Protein AF-A0A2N2FRS6-F1 (afdb_monomer_lite)

Radius of gyration: 24.65 Å; chains: 1; bounding box: 41×64×43 Å

Sequence (75 aa):
MPKKTLLIIAVLFCFVSVSIAADLAPVKLPAPDMKGGKPLMQCLNDRKSDRSFSTRKLPVQILSNLLWAACGINR

Secondary structure (DSSP, 8-state):
-HHHHHHHHHHHHHHHHHTTPPP----PPPPP--S----HHHHHHH--------SSPPPHHHHHHHHHHHH----

Structure (mmCIF, N/CA/C/O backbone):
data_AF-A0A2N2FRS6-F1
#
_entry.id   AF-A0A2N2FRS6-F1
#
loop_
_atom_site.group_PDB
_atom_site.id
_atom_site.type_symbol
_atom_site.label_atom_id
_atom_site.label_alt_id
_atom_site.label_comp_id
_atom_site.label_asym_id
_atom_site.label_ent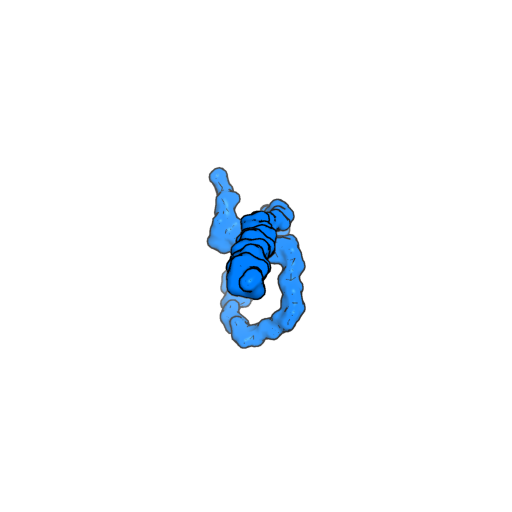ity_id
_atom_site.label_seq_id
_atom_site.pdbx_PDB_ins_code
_atom_site.Cartn_x
_atom_site.Cartn_y
_atom_site.Cartn_z
_atom_site.occupancy
_atom_site.B_iso_or_equiv
_atom_site.auth_seq_id
_atom_site.auth_comp_id
_atom_site.auth_asym_id
_atom_site.auth_atom_id
_atom_site.pdbx_PDB_model_num
ATOM 1 N N . MET A 1 1 ? -22.377 -53.223 -26.858 1.00 55.22 1 MET A N 1
ATOM 2 C CA . MET A 1 1 ? -22.115 -51.887 -27.441 1.00 55.22 1 MET A CA 1
ATOM 3 C C . MET A 1 1 ? -22.029 -50.716 -26.440 1.00 55.22 1 MET A C 1
ATOM 5 O O . MET A 1 1 ? -21.173 -49.879 -26.688 1.00 55.22 1 MET A O 1
ATOM 9 N N . PRO A 1 2 ? -22.759 -50.637 -25.301 1.00 67.69 2 PRO A N 1
ATOM 10 C CA . PRO A 1 2 ? -22.780 -49.410 -24.475 1.00 67.69 2 PRO A CA 1
ATOM 11 C C . PRO A 1 2 ? -21.491 -49.136 -23.679 1.00 67.69 2 PRO A C 1
ATOM 13 O O . PRO A 1 2 ? -21.184 -47.987 -23.383 1.00 67.69 2 PRO A O 1
ATOM 16 N N . LYS A 1 3 ? -20.692 -50.171 -23.371 1.00 67.06 3 LYS A N 1
ATOM 17 C CA . LYS A 1 3 ? -19.433 -50.023 -22.612 1.00 67.06 3 LYS A CA 1
ATOM 18 C C . LYS A 1 3 ? -18.375 -49.202 -23.361 1.00 67.06 3 LYS A C 1
ATOM 20 O O . LYS A 1 3 ? -17.655 -48.434 -22.740 1.00 67.06 3 LYS A O 1
ATOM 25 N N . LYS A 1 4 ? -18.298 -49.347 -24.692 1.00 74.00 4 LYS A N 1
ATOM 26 C CA . LYS A 1 4 ? -17.356 -48.587 -25.533 1.00 74.00 4 LYS A CA 1
ATOM 27 C C . LYS A 1 4 ? -17.777 -47.120 -25.630 1.00 74.00 4 LYS A C 1
ATOM 29 O O . LYS A 1 4 ? -16.937 -46.243 -25.496 1.00 74.00 4 LYS A O 1
ATOM 34 N N . THR A 1 5 ? -19.077 -46.867 -25.774 1.00 80.25 5 THR A N 1
ATOM 35 C CA . THR A 1 5 ? -19.649 -45.514 -25.771 1.00 80.25 5 THR A CA 1
ATOM 36 C C . THR A 1 5 ? -19.416 -44.806 -24.435 1.00 80.25 5 THR A C 1
ATOM 38 O O . THR A 1 5 ? -18.983 -43.660 -24.429 1.00 80.25 5 THR A O 1
ATOM 41 N N . LEU A 1 6 ? -19.609 -45.498 -23.306 1.00 81.75 6 LEU A N 1
ATOM 42 C CA . LEU A 1 6 ? -19.331 -44.955 -21.972 1.00 81.75 6 LEU A CA 1
ATOM 43 C C . LEU A 1 6 ? -17.848 -44.594 -21.790 1.00 81.75 6 LEU A C 1
ATOM 45 O O . LEU A 1 6 ? -17.532 -43.548 -21.233 1.00 81.75 6 LEU A O 1
ATOM 49 N N . LEU A 1 7 ? -16.945 -45.436 -22.300 1.00 83.00 7 LEU A N 1
ATOM 50 C CA . LEU A 1 7 ? -15.501 -45.208 -22.226 1.00 83.00 7 LEU A CA 1
ATOM 51 C C . LEU A 1 7 ? -15.080 -44.000 -23.079 1.00 83.00 7 LEU A C 1
ATOM 53 O O . LEU A 1 7 ? -14.295 -43.178 -22.623 1.00 83.00 7 LEU A O 1
ATOM 57 N N . ILE A 1 8 ? -15.666 -43.834 -24.268 1.00 86.19 8 ILE A N 1
ATOM 58 C CA . ILE A 1 8 ? -15.436 -42.660 -25.124 1.00 86.19 8 ILE A CA 1
ATOM 59 C C . ILE A 1 8 ? -15.924 -41.376 -24.442 1.00 86.19 8 ILE A C 1
ATOM 61 O O . ILE A 1 8 ? -15.205 -40.382 -24.444 1.00 86.19 8 ILE A O 1
ATOM 65 N N . ILE A 1 9 ? -17.106 -41.395 -23.817 1.00 87.12 9 ILE A N 1
ATOM 66 C CA . ILE A 1 9 ? -17.645 -40.236 -23.087 1.00 87.12 9 ILE A CA 1
ATOM 67 C C . ILE A 1 9 ? -16.747 -39.876 -21.898 1.00 87.12 9 ILE A C 1
ATOM 69 O O . ILE A 1 9 ? -16.447 -38.702 -21.698 1.00 87.12 9 ILE A O 1
ATOM 73 N N . ALA A 1 10 ? -16.277 -40.872 -21.142 1.00 85.50 10 ALA A N 1
ATOM 74 C CA . ALA A 1 10 ? -15.370 -40.651 -20.019 1.00 85.50 10 ALA A CA 1
ATOM 75 C C . ALA A 1 10 ? -14.041 -40.025 -20.472 1.00 85.50 10 ALA A C 1
ATOM 77 O O . ALA A 1 10 ? -13.574 -39.066 -19.862 1.00 85.50 10 ALA A O 1
ATOM 78 N N . VAL A 1 11 ? -13.467 -40.508 -21.579 1.00 85.50 11 VAL A N 1
ATOM 79 C CA . VAL A 1 11 ? -12.245 -39.932 -22.161 1.00 85.50 11 VAL A CA 1
ATOM 80 C C . VAL A 1 11 ? -12.487 -38.493 -22.617 1.00 85.50 11 VAL A C 1
ATOM 82 O O . VAL A 1 11 ? -11.701 -37.610 -22.280 1.00 85.50 11 VAL A O 1
ATOM 85 N N . LEU A 1 12 ? -13.591 -38.226 -23.320 1.00 83.25 12 LEU A N 1
ATOM 86 C CA . LEU A 1 12 ? -13.928 -36.880 -23.786 1.00 83.25 12 LEU A CA 1
ATOM 87 C C . LEU A 1 12 ? -14.106 -35.898 -22.614 1.00 83.25 12 LEU A C 1
ATOM 89 O O . LEU A 1 12 ? -13.620 -34.771 -22.671 1.00 83.25 12 LEU A O 1
ATOM 93 N N . PHE A 1 13 ? -14.747 -36.341 -21.529 1.00 80.81 13 PHE A N 1
ATOM 94 C CA . PHE A 1 13 ? -14.936 -35.548 -20.314 1.00 80.81 13 PHE A CA 1
ATOM 95 C C . PHE A 1 13 ? -13.603 -35.221 -19.621 1.00 80.81 13 PHE A C 1
ATOM 97 O O . PHE A 1 13 ? -13.382 -34.076 -19.223 1.00 80.81 13 PHE A O 1
ATOM 104 N N . CYS A 1 14 ? -12.677 -36.184 -19.546 1.00 79.56 14 CYS A N 1
ATOM 105 C CA . CYS A 1 14 ? -11.332 -35.943 -19.022 1.00 79.56 14 CYS A CA 1
ATOM 106 C C . CYS A 1 14 ? -10.577 -34.883 -19.842 1.00 79.56 14 CYS A C 1
ATOM 108 O O . CYS A 1 14 ? -9.978 -33.982 -19.257 1.00 79.56 14 CYS A O 1
ATOM 110 N N . PHE A 1 15 ? -10.651 -34.925 -21.176 1.00 72.94 15 PHE A N 1
ATOM 111 C CA . PHE A 1 15 ? -9.990 -33.929 -22.029 1.00 72.94 15 PHE A CA 1
ATOM 112 C C . PHE A 1 15 ? -10.548 -32.511 -21.845 1.00 72.94 15 PHE A C 1
ATOM 114 O O . PHE A 1 15 ? -9.770 -31.564 -21.765 1.00 72.94 15 PHE A O 1
ATOM 121 N N . VAL A 1 16 ? -11.870 -32.354 -21.706 1.00 74.00 16 VAL A N 1
ATOM 122 C CA . VAL A 1 16 ? -12.491 -31.037 -21.467 1.00 74.00 16 VAL A CA 1
ATOM 123 C C . VAL A 1 16 ? -12.080 -30.462 -20.109 1.00 74.00 16 VAL A C 1
ATOM 125 O O . VAL A 1 16 ? -11.830 -29.264 -20.004 1.00 74.00 16 VAL A O 1
ATOM 128 N N . SER A 1 17 ? -11.952 -31.303 -19.078 1.00 66.19 17 SER A N 1
ATOM 129 C CA . SER A 1 17 ? -11.580 -30.850 -17.731 1.00 66.19 17 SER A CA 1
ATOM 130 C C . SER A 1 17 ? -10.148 -30.303 -17.620 1.00 66.19 17 SER A C 1
ATOM 132 O O . SER A 1 17 ? -9.908 -29.406 -16.816 1.00 66.19 17 SER A O 1
ATOM 134 N N . VAL A 1 18 ? -9.211 -30.763 -18.462 1.00 63.75 18 VAL A N 1
ATOM 135 C CA . VAL A 1 18 ? -7.822 -30.261 -18.486 1.00 63.75 18 VAL A CA 1
ATOM 136 C C . VAL A 1 18 ? -7.734 -28.836 -19.054 1.00 63.75 18 VAL A C 1
ATOM 138 O O . VAL A 1 18 ? -6.873 -28.063 -18.645 1.00 63.75 18 VAL A O 1
ATOM 141 N N . SER A 1 19 ? -8.643 -28.448 -19.954 1.00 62.34 19 SER A N 1
ATOM 142 C CA . SER A 1 19 ? -8.635 -27.121 -20.591 1.00 62.34 19 SER A CA 1
ATOM 143 C C . SER A 1 19 ? -9.239 -26.002 -19.736 1.00 62.34 19 SER A C 1
ATOM 145 O O . SER A 1 19 ? -9.138 -24.840 -20.117 1.00 62.34 19 SER A O 1
ATOM 147 N N . ILE A 1 20 ? -9.839 -26.320 -18.584 1.00 63.44 20 ILE A N 1
ATOM 148 C CA . ILE A 1 20 ? -10.405 -25.333 -17.643 1.00 63.44 20 ILE A CA 1
ATOM 149 C C . ILE A 1 20 ? -9.390 -24.938 -16.555 1.00 63.44 20 ILE A C 1
ATOM 151 O O . ILE A 1 20 ? -9.762 -24.460 -15.483 1.00 63.44 20 ILE A O 1
ATOM 155 N N . ALA A 1 21 ? -8.096 -25.153 -16.804 1.00 64.19 21 ALA A N 1
ATOM 156 C CA . ALA A 1 21 ? -7.051 -24.607 -15.954 1.00 64.19 21 ALA A CA 1
ATOM 157 C C . ALA A 1 21 ? -7.102 -23.074 -16.037 1.00 64.19 21 ALA A C 1
ATOM 159 O O . ALA A 1 21 ? -6.957 -22.495 -17.113 1.00 64.19 21 ALA A O 1
ATOM 160 N N . ALA A 1 22 ? -7.359 -22.428 -14.898 1.00 66.69 22 ALA A N 1
ATOM 161 C CA . ALA A 1 22 ? -7.385 -20.977 -14.801 1.00 66.69 22 ALA A CA 1
ATOM 162 C C . ALA A 1 22 ? -6.046 -20.399 -15.275 1.00 66.69 22 ALA A C 1
ATOM 164 O O . ALA A 1 22 ? -4.981 -20.881 -14.885 1.00 66.69 22 ALA A O 1
ATOM 165 N N . ASP A 1 23 ? -6.121 -19.371 -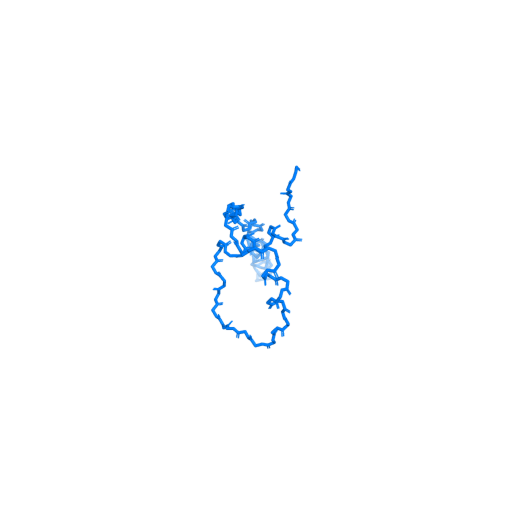16.115 1.00 67.62 23 ASP A N 1
ATOM 166 C CA . ASP A 1 23 ? -4.955 -18.672 -16.637 1.00 67.62 23 ASP A CA 1
ATOM 167 C C . ASP A 1 23 ? -4.126 -18.128 -15.458 1.00 67.62 23 ASP A C 1
ATOM 169 O O . ASP A 1 23 ? -4.614 -17.325 -14.659 1.00 67.62 23 ASP A O 1
ATOM 173 N N . LEU A 1 24 ? -2.879 -18.590 -15.314 1.00 73.50 24 LEU A N 1
ATOM 174 C CA . LEU A 1 24 ? -1.956 -18.207 -14.230 1.00 73.50 24 LEU A CA 1
ATOM 175 C C . LEU A 1 24 ? -1.342 -16.815 -14.470 1.00 73.50 24 LEU A C 1
ATOM 177 O O . LEU A 1 24 ? -0.226 -16.523 -14.035 1.00 73.50 24 LEU A O 1
ATOM 181 N N . ALA A 1 25 ? -2.049 -15.953 -15.200 1.00 82.62 25 ALA A N 1
ATOM 182 C CA . ALA A 1 25 ? -1.550 -14.651 -15.586 1.00 82.62 25 ALA A CA 1
ATOM 183 C C . ALA A 1 25 ? -1.303 -13.781 -14.337 1.00 82.62 25 ALA A C 1
ATOM 185 O O . ALA A 1 25 ? -2.189 -13.637 -13.487 1.00 82.62 25 ALA A O 1
ATOM 186 N N . PRO A 1 26 ? -0.114 -13.166 -14.207 1.00 87.88 26 PRO A N 1
ATOM 187 C CA . PRO A 1 26 ? 0.179 -12.298 -13.079 1.00 87.88 26 PRO A CA 1
ATOM 188 C C . PRO A 1 26 ? -0.731 -11.066 -13.096 1.00 87.88 26 PRO A C 1
ATOM 190 O O . PRO A 1 26 ? -0.960 -10.447 -14.139 1.00 87.88 26 PRO A O 1
ATOM 193 N N . VAL A 1 27 ? -1.207 -10.661 -11.916 1.00 91.12 27 VAL A N 1
ATOM 194 C CA . VAL A 1 27 ? -1.957 -9.410 -11.754 1.00 91.12 27 VAL A CA 1
ATOM 195 C C . VAL A 1 27 ? -1.006 -8.236 -11.981 1.00 91.12 27 VAL A C 1
ATOM 197 O O . VAL A 1 27 ? -0.111 -7.981 -11.175 1.00 91.12 27 VAL A O 1
ATOM 200 N N . LYS A 1 28 ? -1.203 -7.502 -13.079 1.00 94.25 28 LYS A N 1
ATOM 201 C CA . LYS A 1 28 ? -0.425 -6.295 -13.377 1.00 94.25 28 LYS A CA 1
ATOM 202 C C . LYS A 1 28 ? -0.870 -5.149 -12.471 1.00 94.25 28 LYS A C 1
ATOM 204 O O . LYS A 1 28 ? -2.008 -4.692 -12.552 1.00 94.25 28 LYS A O 1
ATOM 209 N N . LEU A 1 29 ? 0.041 -4.683 -11.626 1.00 96.75 29 LEU A N 1
ATOM 210 C CA . LEU A 1 29 ? -0.155 -3.514 -10.773 1.00 96.75 29 LEU A CA 1
ATOM 211 C C . LEU A 1 29 ? 0.378 -2.248 -11.471 1.00 96.75 29 LEU A C 1
ATOM 213 O O . LEU A 1 29 ? 1.307 -2.346 -12.275 1.00 96.75 29 LEU A O 1
ATOM 217 N N . PRO A 1 30 ? -0.191 -1.061 -11.189 1.00 97.12 30 PRO A N 1
ATOM 218 C CA . PRO A 1 30 ? 0.378 0.202 -11.652 1.00 97.12 30 PRO A CA 1
ATOM 219 C C . PRO A 1 30 ? 1.758 0.423 -11.029 1.00 97.12 30 PRO A C 1
ATOM 221 O O . PRO A 1 30 ? 2.072 -0.163 -9.993 1.00 97.12 30 PRO A O 1
ATOM 224 N N . ALA A 1 31 ? 2.570 1.299 -11.620 1.00 96.25 31 ALA A N 1
ATOM 225 C CA . ALA A 1 31 ? 3.825 1.710 -10.996 1.00 96.25 31 ALA A CA 1
ATOM 226 C C . ALA A 1 31 ? 3.565 2.311 -9.597 1.00 96.25 31 ALA A C 1
ATOM 228 O O . ALA A 1 31 ? 2.548 2.992 -9.409 1.00 96.25 31 ALA A O 1
ATOM 229 N N . PRO A 1 32 ? 4.445 2.064 -8.612 1.00 95.88 32 PRO A N 1
ATOM 230 C CA . PRO A 1 32 ? 4.301 2.653 -7.291 1.00 95.88 32 PRO A CA 1
ATOM 231 C C . PRO A 1 32 ? 4.496 4.172 -7.360 1.00 95.88 32 PRO A C 1
ATOM 233 O O . PRO A 1 32 ? 5.330 4.676 -8.114 1.00 95.88 32 PRO A O 1
ATOM 236 N N . ASP A 1 33 ? 3.745 4.909 -6.548 1.00 94.38 33 ASP A N 1
ATOM 237 C CA . ASP A 1 33 ? 3.981 6.337 -6.352 1.00 94.38 33 ASP A CA 1
ATOM 238 C C . ASP A 1 33 ? 5.127 6.541 -5.352 1.00 94.38 33 ASP A C 1
ATOM 240 O O . ASP A 1 33 ? 5.007 6.204 -4.175 1.00 94.38 33 ASP A O 1
ATOM 244 N N . MET A 1 34 ? 6.237 7.095 -5.844 1.00 90.06 34 MET A N 1
ATOM 245 C CA . MET A 1 34 ? 7.456 7.370 -5.074 1.00 90.06 34 MET A CA 1
ATOM 246 C C . MET A 1 34 ? 7.635 8.859 -4.734 1.00 90.06 34 MET A C 1
ATOM 248 O O . MET A 1 34 ? 8.662 9.234 -4.173 1.00 90.06 34 MET A O 1
ATOM 252 N N . LYS A 1 35 ? 6.693 9.729 -5.121 1.00 88.19 35 LYS A N 1
ATOM 253 C CA . LYS A 1 35 ? 6.817 11.189 -4.957 1.00 88.19 35 LYS A CA 1
ATOM 254 C C . LYS A 1 35 ? 6.056 11.719 -3.740 1.00 88.19 35 LYS A C 1
ATOM 256 O O . LYS A 1 35 ? 6.417 12.770 -3.220 1.00 88.19 35 LYS A O 1
ATOM 261 N N . GLY A 1 36 ? 5.002 11.025 -3.312 1.00 79.88 36 GLY A N 1
ATOM 262 C CA . GLY A 1 36 ? 4.198 11.384 -2.140 1.00 79.88 36 GLY A CA 1
ATOM 263 C C . GLY A 1 36 ? 4.639 10.706 -0.835 1.00 79.88 36 GLY A C 1
ATOM 264 O O . GLY A 1 36 ? 5.640 9.997 -0.781 1.00 79.88 36 GLY A O 1
ATOM 265 N N . GLY A 1 37 ? 3.846 10.894 0.226 1.00 88.38 37 GLY A N 1
ATOM 266 C CA . GLY A 1 37 ? 3.980 10.172 1.499 1.00 88.38 37 GLY A CA 1
ATOM 267 C C . GLY A 1 37 ? 4.032 11.072 2.735 1.00 88.38 37 GLY A C 1
ATOM 268 O O . GLY A 1 37 ? 4.287 12.271 2.652 1.00 88.38 37 GLY A O 1
ATOM 269 N N . LYS A 1 38 ? 3.777 10.478 3.906 1.00 93.69 38 LYS A N 1
ATOM 270 C CA . LYS A 1 38 ? 4.009 11.135 5.200 1.00 93.69 38 LYS A CA 1
ATOM 271 C C . LYS A 1 38 ? 5.517 11.135 5.519 1.00 93.69 38 LYS A C 1
ATOM 273 O O . LYS A 1 38 ? 6.180 10.132 5.246 1.00 93.69 38 LYS A O 1
ATOM 278 N N . PRO A 1 39 ? 6.063 12.198 6.140 1.00 95.81 39 PRO A N 1
ATOM 279 C CA . PRO A 1 39 ? 7.427 12.200 6.665 1.00 95.81 39 PRO A CA 1
ATOM 280 C C . PRO A 1 39 ? 7.703 11.004 7.584 1.00 95.81 39 PRO A C 1
ATOM 282 O O . PRO A 1 39 ? 6.859 10.643 8.407 1.00 95.81 39 PRO A O 1
ATOM 285 N N . LEU A 1 40 ? 8.914 10.443 7.501 1.00 95.50 40 LEU A N 1
ATOM 286 C CA . LEU A 1 40 ? 9.322 9.244 8.248 1.00 95.50 40 LEU A CA 1
ATOM 287 C C . LEU A 1 40 ? 8.979 9.328 9.741 1.00 95.50 40 LEU A C 1
ATOM 289 O O . LEU A 1 40 ? 8.378 8.410 10.294 1.00 95.50 40 LEU A O 1
ATOM 293 N N . MET A 1 41 ? 9.316 10.447 10.385 1.00 98.19 41 MET A N 1
ATOM 294 C CA . MET A 1 41 ? 9.099 10.603 11.824 1.00 98.19 41 MET A CA 1
ATOM 295 C C . MET A 1 41 ? 7.615 10.643 12.205 1.00 98.19 41 MET A C 1
ATOM 297 O O . MET A 1 41 ? 7.255 10.153 13.271 1.00 98.19 41 MET A O 1
ATOM 301 N N . GLN A 1 42 ? 6.741 11.144 11.327 1.00 98.19 42 GLN A N 1
ATOM 302 C CA . GLN A 1 42 ? 5.294 11.084 11.550 1.00 98.19 42 GLN A CA 1
ATOM 303 C C . GLN A 1 42 ? 4.779 9.646 11.425 1.00 98.19 42 GLN A C 1
ATOM 305 O O . GLN A 1 42 ? 4.007 9.201 12.266 1.00 98.19 42 GLN A O 1
ATOM 310 N N . CYS A 1 43 ? 5.257 8.883 10.435 1.00 97.25 43 CYS A N 1
ATOM 311 C CA . CYS A 1 43 ? 4.911 7.465 10.293 1.00 97.25 43 CYS A CA 1
ATOM 312 C C . CYS A 1 43 ? 5.325 6.635 11.514 1.00 97.25 43 CYS A C 1
ATOM 314 O O . CYS A 1 43 ? 4.567 5.771 11.947 1.00 97.25 43 CYS A O 1
ATOM 316 N N . LEU 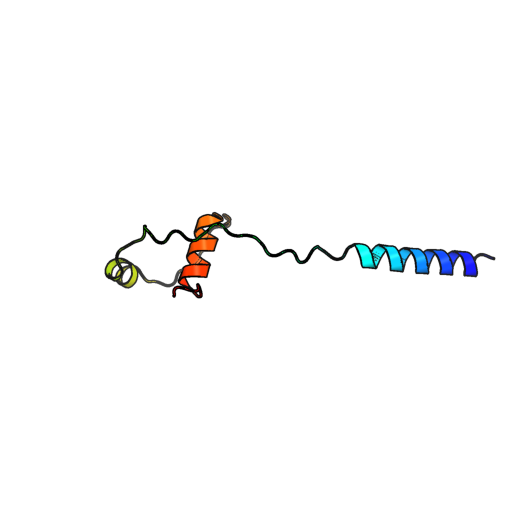A 1 44 ? 6.515 6.890 12.068 1.00 98.12 44 LEU A N 1
ATOM 317 C CA . LEU A 1 44 ? 7.003 6.189 13.258 1.00 98.12 44 LEU A CA 1
ATOM 318 C C . LEU A 1 44 ? 6.176 6.527 14.501 1.00 98.12 44 LEU A C 1
ATOM 320 O O . LEU A 1 44 ? 5.853 5.623 15.268 1.00 98.12 44 LEU A O 1
ATOM 324 N N . ASN A 1 45 ? 5.802 7.798 14.669 1.00 98.44 45 ASN A N 1
ATOM 325 C CA . ASN A 1 45 ? 4.942 8.240 15.763 1.00 98.44 45 ASN A CA 1
ATOM 326 C C . ASN A 1 45 ? 3.522 7.649 15.668 1.00 98.44 45 ASN A C 1
ATOM 328 O O . ASN A 1 45 ? 2.965 7.217 16.672 1.00 98.44 45 ASN A O 1
ATOM 332 N N . ASP A 1 46 ? 2.959 7.573 14.459 1.00 98.06 46 ASP A N 1
ATOM 333 C CA . ASP A 1 46 ? 1.608 7.049 14.211 1.00 98.06 46 ASP A CA 1
ATOM 334 C C . ASP A 1 46 ? 1.539 5.504 14.224 1.00 98.06 46 ASP A C 1
ATOM 336 O O . ASP A 1 46 ? 0.447 4.926 14.183 1.00 98.06 46 ASP A O 1
ATOM 340 N N . ARG A 1 47 ? 2.684 4.803 14.234 1.00 98.06 47 ARG A N 1
ATOM 341 C CA . ARG A 1 47 ? 2.747 3.344 14.068 1.00 98.06 47 ARG A CA 1
ATOM 342 C C . ARG A 1 47 ? 2.086 2.617 15.240 1.00 98.06 47 ARG A C 1
ATOM 344 O O . ARG A 1 47 ? 2.589 2.595 16.362 1.00 98.06 47 ARG A O 1
ATOM 351 N N . LYS A 1 48 ? 1.031 1.871 14.927 1.00 98.25 48 LYS A N 1
ATOM 352 C CA . LYS A 1 48 ? 0.297 1.007 15.858 1.00 98.25 48 LYS A CA 1
ATOM 353 C C . LYS A 1 48 ? -0.147 -0.288 15.178 1.00 98.25 48 LYS A C 1
ATOM 355 O O . LYS A 1 48 ? -0.093 -0.404 13.957 1.00 98.25 48 LYS A O 1
ATOM 360 N N . SER A 1 49 ? -0.598 -1.252 15.975 1.00 98.25 49 SER A N 1
ATOM 361 C CA . SER A 1 49 ? -1.257 -2.461 15.476 1.00 98.25 49 SER A CA 1
ATOM 362 C C . SER A 1 49 ? -2.769 -2.303 15.599 1.00 98.25 49 SER A C 1
ATOM 364 O O . SER A 1 49 ? -3.278 -2.188 16.712 1.00 98.25 49 SER A O 1
ATOM 366 N N . ASP A 1 50 ? -3.486 -2.352 14.480 1.00 97.62 50 ASP A N 1
ATOM 367 C CA . ASP A 1 50 ? -4.948 -2.436 14.460 1.00 97.62 50 ASP A CA 1
ATOM 368 C C . ASP A 1 50 ? -5.389 -3.889 14.202 1.00 97.62 50 ASP A C 1
ATOM 370 O O . ASP A 1 50 ? -4.708 -4.646 13.510 1.00 97.62 50 ASP A O 1
ATOM 374 N N . ARG A 1 51 ? -6.517 -4.303 14.793 1.00 98.12 51 ARG A N 1
ATOM 375 C CA . ARG A 1 51 ? -7.093 -5.661 14.641 1.00 98.12 51 ARG A CA 1
ATOM 376 C C . ARG A 1 51 ? -8.548 -5.654 14.154 1.00 98.12 51 ARG A C 1
ATOM 378 O O . ARG A 1 51 ? -9.213 -6.682 14.189 1.00 98.12 51 ARG A O 1
ATOM 385 N N . SER A 1 52 ? -9.041 -4.495 13.725 1.00 98.06 52 SER A N 1
ATOM 386 C CA . SER A 1 52 ? -10.372 -4.311 13.142 1.00 98.06 52 SER A CA 1
ATOM 387 C C . SER A 1 52 ? -10.207 -3.715 11.748 1.00 98.06 52 SER A C 1
ATOM 389 O O . SER A 1 52 ? -9.486 -2.731 11.586 1.00 98.06 52 SER A O 1
ATOM 391 N N . PHE A 1 53 ? -10.837 -4.325 10.743 1.00 97.38 53 PHE A N 1
ATOM 392 C CA . PHE A 1 53 ? -10.636 -3.990 9.333 1.00 97.38 53 PHE A CA 1
ATOM 393 C C . PHE A 1 53 ? -11.974 -3.795 8.618 1.00 97.38 53 PHE A C 1
ATOM 395 O O . PHE A 1 53 ? -12.961 -4.467 8.914 1.00 97.38 53 PHE A O 1
ATOM 402 N N . SER A 1 54 ? -12.002 -2.882 7.646 1.00 97.75 54 SER A N 1
ATOM 403 C CA . SER A 1 54 ? -13.150 -2.712 6.751 1.00 97.75 54 SER A CA 1
ATOM 404 C C . SER A 1 54 ? -13.236 -3.864 5.743 1.00 97.75 54 SER A C 1
ATOM 406 O O . SER A 1 54 ? -12.215 -4.401 5.323 1.00 97.75 54 SER A O 1
ATOM 408 N N . THR A 1 55 ? -14.445 -4.186 5.276 1.00 97.81 55 THR A N 1
ATOM 409 C CA . THR A 1 55 ? -14.678 -5.122 4.158 1.00 97.81 55 THR A CA 1
ATOM 410 C C . THR A 1 55 ? -14.399 -4.504 2.782 1.00 97.81 55 THR A C 1
ATOM 412 O O . THR A 1 55 ? -14.450 -5.192 1.761 1.00 97.81 55 THR A O 1
ATOM 415 N N . ARG A 1 56 ? -14.111 -3.196 2.723 1.00 98.00 56 ARG A N 1
ATOM 416 C CA . ARG A 1 56 ? -13.790 -2.490 1.480 1.00 98.00 56 ARG A CA 1
ATOM 417 C C . ARG A 1 56 ? -12.484 -3.023 0.886 1.00 98.00 56 ARG A C 1
ATOM 419 O O . ARG A 1 56 ? -11.457 -3.062 1.558 1.00 98.00 56 ARG A O 1
ATOM 426 N N . LYS A 1 57 ? -12.507 -3.341 -0.411 1.00 97.25 57 LYS A N 1
ATOM 427 C CA . LYS A 1 57 ? -11.297 -3.683 -1.172 1.00 97.25 57 LYS A CA 1
ATOM 428 C C . LYS A 1 57 ? -10.303 -2.516 -1.179 1.00 97.25 57 LYS A C 1
ATOM 430 O O . LYS A 1 57 ? -10.703 -1.361 -1.325 1.00 97.25 57 LYS A O 1
ATOM 435 N N . LEU A 1 58 ? -9.010 -2.824 -1.086 1.00 97.19 58 LEU A N 1
ATOM 436 C CA . LEU A 1 58 ? -7.955 -1.825 -1.258 1.00 97.19 58 LEU A CA 1
ATOM 437 C C . LEU A 1 58 ? -7.974 -1.270 -2.693 1.00 97.19 58 LEU A C 1
ATOM 439 O O . LEU A 1 58 ? -8.080 -2.054 -3.641 1.00 97.19 58 LEU A O 1
ATOM 443 N N . PRO A 1 59 ? -7.834 0.055 -2.886 1.00 96.88 59 PRO A N 1
ATOM 444 C CA . PRO A 1 59 ? -7.574 0.610 -4.208 1.00 96.88 59 PRO A CA 1
ATOM 445 C C . PRO A 1 59 ? -6.296 0.004 -4.800 1.00 96.88 59 PRO A C 1
ATOM 447 O O . PRO A 1 59 ? -5.298 -0.150 -4.095 1.00 96.88 59 PRO A O 1
ATOM 450 N N . VAL A 1 60 ? -6.301 -0.299 -6.100 1.00 97.25 60 VAL A N 1
ATOM 451 C CA . VAL A 1 60 ? -5.184 -1.001 -6.762 1.00 97.25 60 VAL A CA 1
ATOM 452 C C . VAL A 1 60 ? -3.857 -0.237 -6.632 1.00 97.25 60 VAL A C 1
ATOM 454 O O . VAL A 1 60 ? -2.817 -0.854 -6.417 1.00 97.25 60 VAL A O 1
ATOM 457 N N . GLN A 1 61 ? -3.888 1.100 -6.665 1.00 96.31 61 GLN A N 1
ATOM 458 C CA . GLN A 1 61 ? -2.694 1.923 -6.435 1.00 96.31 61 GLN A CA 1
ATOM 459 C C . GLN A 1 61 ? -2.135 1.767 -5.013 1.00 96.31 61 GLN A C 1
ATOM 461 O O . GLN A 1 61 ? -0.925 1.674 -4.835 1.00 96.31 61 GLN A O 1
ATOM 466 N N . ILE A 1 62 ? -3.005 1.703 -3.999 1.00 96.25 62 ILE A N 1
ATOM 467 C CA . ILE A 1 62 ? -2.586 1.513 -2.603 1.00 96.25 62 ILE A CA 1
ATOM 468 C C . ILE A 1 62 ? -1.946 0.138 -2.426 1.00 96.25 62 ILE A C 1
ATOM 470 O O . ILE A 1 62 ? -0.917 0.029 -1.767 1.00 96.25 62 ILE A O 1
ATOM 474 N N . LEU A 1 63 ? -2.513 -0.896 -3.054 1.00 97.50 63 LEU A N 1
ATOM 475 C CA . LEU A 1 63 ? -1.926 -2.234 -3.049 1.00 97.50 63 LEU A CA 1
ATOM 476 C C . LEU A 1 63 ? -0.540 -2.248 -3.712 1.00 97.50 63 LEU A C 1
ATOM 478 O O . LEU A 1 63 ? 0.386 -2.821 -3.144 1.00 97.50 63 LEU A O 1
ATOM 482 N N . SER A 1 64 ? -0.382 -1.585 -4.863 1.00 97.31 64 SER A N 1
ATOM 483 C CA . SER A 1 64 ? 0.919 -1.458 -5.534 1.00 97.31 64 SER A CA 1
ATOM 484 C C . SER A 1 64 ? 1.960 -0.776 -4.646 1.00 97.31 64 SER A C 1
ATOM 486 O O . SER A 1 64 ? 3.026 -1.336 -4.387 1.00 97.31 64 SER A O 1
ATOM 488 N N . ASN A 1 65 ? 1.615 0.393 -4.099 1.00 96.69 65 ASN A N 1
ATOM 489 C CA . ASN A 1 65 ? 2.501 1.159 -3.227 1.00 96.69 65 ASN A CA 1
ATOM 490 C C . ASN A 1 65 ? 2.897 0.361 -1.976 1.00 96.69 65 ASN A C 1
ATOM 492 O O . ASN A 1 65 ? 4.059 0.383 -1.585 1.00 96.69 65 ASN A O 1
ATOM 496 N N . LEU A 1 66 ? 1.951 -0.359 -1.361 1.00 96.56 66 LEU A N 1
ATOM 497 C CA . LEU A 1 66 ? 2.195 -1.171 -0.167 1.00 96.56 66 LEU A CA 1
ATOM 498 C C . LEU A 1 66 ? 3.179 -2.312 -0.443 1.00 96.56 66 LEU A C 1
ATOM 500 O O . LEU A 1 66 ? 4.122 -2.506 0.320 1.00 96.56 66 LEU A O 1
ATOM 504 N N . LEU A 1 67 ? 2.968 -3.058 -1.529 1.00 97.38 67 LEU A N 1
ATOM 505 C CA . LEU A 1 67 ? 3.835 -4.178 -1.892 1.00 97.38 67 LEU A CA 1
ATOM 506 C C . LEU A 1 67 ? 5.242 -3.699 -2.261 1.00 97.38 67 LEU A C 1
ATOM 508 O O . LEU A 1 67 ? 6.224 -4.306 -1.835 1.00 97.38 67 LEU A O 1
ATOM 512 N N . TRP A 1 68 ? 5.349 -2.578 -2.979 1.00 96.69 68 TRP A N 1
ATOM 513 C CA . TRP A 1 68 ? 6.643 -1.966 -3.268 1.00 96.69 68 TRP A CA 1
ATOM 514 C C . TRP A 1 68 ? 7.335 -1.440 -2.001 1.00 96.69 68 TRP A C 1
ATOM 516 O O . TRP A 1 68 ? 8.528 -1.657 -1.822 1.00 96.69 68 TRP A O 1
ATOM 526 N N . ALA A 1 69 ? 6.607 -0.814 -1.075 1.00 95.25 69 ALA A N 1
ATOM 527 C CA . ALA A 1 69 ? 7.190 -0.358 0.187 1.00 95.25 69 ALA A CA 1
ATOM 528 C C . ALA A 1 69 ? 7.687 -1.524 1.063 1.00 95.25 69 ALA A C 1
ATOM 530 O O . ALA A 1 69 ? 8.659 -1.365 1.798 1.00 95.25 69 ALA A O 1
ATOM 531 N N . ALA A 1 70 ? 7.038 -2.691 0.986 1.00 97.00 70 ALA A N 1
ATOM 532 C CA . ALA A 1 70 ? 7.412 -3.874 1.754 1.00 97.00 70 ALA A CA 1
ATOM 533 C C . ALA A 1 70 ? 8.601 -4.648 1.155 1.00 97.00 70 ALA A C 1
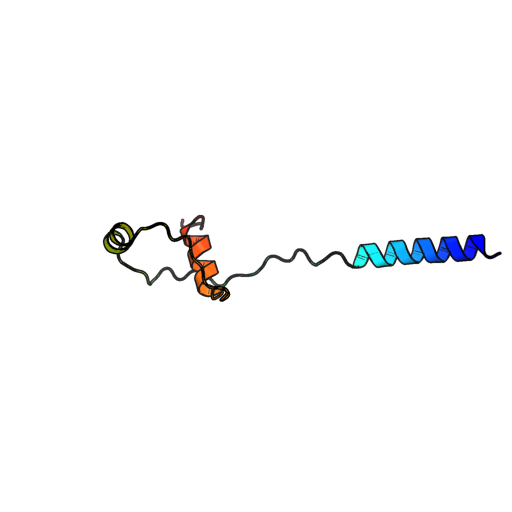ATOM 535 O O . ALA A 1 70 ? 9.452 -5.125 1.903 1.00 97.00 70 ALA A O 1
ATOM 536 N N . CYS A 1 71 ? 8.647 -4.819 -0.172 1.00 97.69 71 CYS A N 1
ATOM 537 C CA . CYS A 1 71 ? 9.643 -5.668 -0.843 1.00 97.69 71 CYS A CA 1
ATOM 538 C C . CYS A 1 71 ? 9.922 -5.251 -2.305 1.00 97.69 71 CYS A C 1
ATOM 540 O O . CYS A 1 71 ? 10.205 -6.077 -3.170 1.00 97.69 71 CYS A O 1
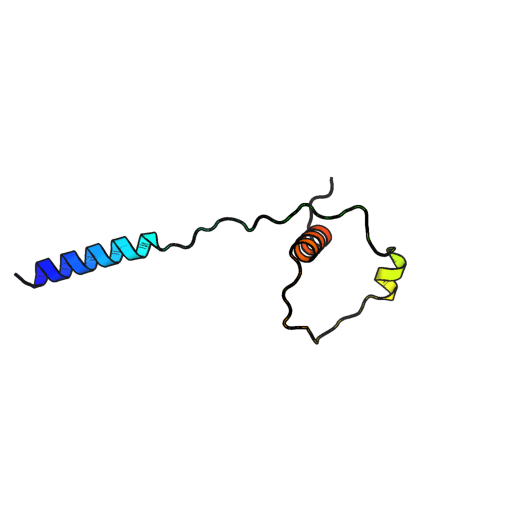ATOM 542 N N . GLY A 1 72 ? 9.786 -3.968 -2.626 1.00 95.00 72 GLY A N 1
ATOM 543 C CA . GLY A 1 72 ? 10.055 -3.436 -3.958 1.00 95.00 72 GLY A CA 1
ATOM 544 C C . GLY A 1 72 ? 11.548 -3.308 -4.258 1.00 95.00 72 GLY A C 1
ATOM 545 O O . GLY A 1 72 ? 12.355 -3.009 -3.379 1.00 95.00 72 GLY A O 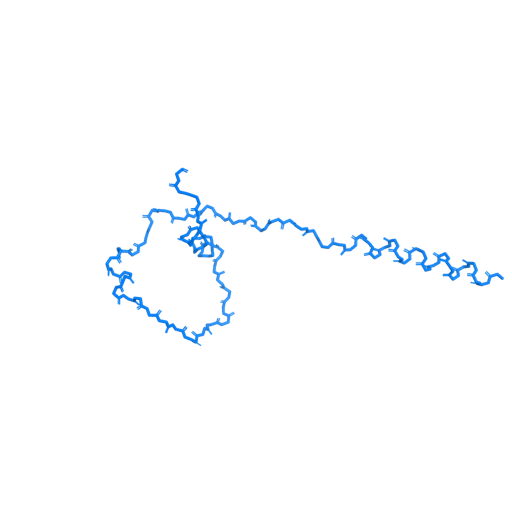1
ATOM 546 N N . ILE A 1 73 ? 11.912 -3.481 -5.528 1.00 95.56 73 ILE A N 1
ATOM 547 C CA . ILE A 1 73 ? 13.263 -3.194 -6.025 1.00 95.56 73 ILE A CA 1
ATOM 548 C C . ILE A 1 73 ? 13.414 -1.671 -6.143 1.00 95.56 73 ILE A C 1
ATOM 550 O O . ILE A 1 73 ? 12.558 -1.008 -6.737 1.00 95.56 73 ILE A O 1
ATOM 554 N N . ASN A 1 74 ? 14.471 -1.112 -5.544 1.00 91.00 74 ASN A N 1
ATOM 555 C CA . ASN A 1 74 ? 14.663 0.336 -5.410 1.00 91.00 74 ASN A CA 1
ATOM 556 C C . ASN A 1 74 ? 16.072 0.848 -5.782 1.00 91.00 74 ASN A C 1
ATOM 558 O O . ASN A 1 74 ? 16.403 1.970 -5.392 1.00 91.00 74 ASN A O 1
ATOM 562 N N . ARG A 1 75 ? 16.877 0.062 -6.518 1.00 71.81 75 ARG A N 1
ATOM 563 C CA . ARG A 1 75 ? 18.174 0.429 -7.121 1.00 71.81 75 ARG A CA 1
ATOM 564 C C . ARG A 1 75 ? 18.475 -0.445 -8.331 1.00 71.81 75 ARG A C 1
ATOM 566 O O . ARG A 1 75 ? 18.295 -1.674 -8.193 1.00 71.81 75 ARG A O 1
#

Foldseek 3Di:
DVVVVVVVVVVVVVVVVVVPPPDPDDDDADAADPPDDDPPVVCVVPDDDDDDDDPDDDDSNVVNNVVCVVDNDDD

pLDDT: mean 88.18, std 11.88, range [55.22, 98.44]